Protein AF-A0A9X1PUH9-F1 (afdb_monomer_lite)

Sequence (133 aa):
MMVATMVQSADADARVQKEIGPRTEGVTYYNPTGTFEVLKVLRGAEATEALGRNAAWAVQVRRRSTGEVTVHAMTWTNSDHVIEPKPVQVRSVDEIRATLNGGPGELSDVDCDVLTNLAEVAAYGKTGAVTTR

Foldseek 3Di:
DPDPPVVVVVVVVVVLCQQCDLQDAQWWKDAPVAIKHFHHKDAAPRLCVQVVHGDGIWTWIQGPVPRDTHIGRGGDDPRMGTPDHRPDPPDDPVVVVVVVPPDPDDPPDPDPVVVVVVVVVVVPDPPDDDDDD

pLDDT: mean 74.17, std 23.66, range [32.47, 98.12]

Radius of gyration: 21.06 Å; chains: 1; bounding box: 43×50×58 Å

Structure (mmCIF, N/CA/C/O backbone):
data_AF-A0A9X1PUH9-F1
#
_entry.id   AF-A0A9X1PUH9-F1
#
loop_
_atom_site.group_PDB
_atom_site.id
_atom_site.type_symbol
_atom_site.label_atom_id
_atom_site.label_alt_id
_atom_site.label_comp_id
_atom_site.label_asym_id
_atom_site.label_entity_id
_atom_site.label_seq_id
_atom_site.pdbx_PDB_ins_code
_atom_site.Cartn_x
_atom_site.Cartn_y
_atom_site.Cartn_z
_atom_site.occupancy
_atom_site.B_iso_or_equiv
_atom_site.auth_seq_id
_atom_site.auth_comp_id
_atom_site.auth_asym_id
_atom_site.auth_atom_id
_atom_site.pdbx_PDB_model_num
ATOM 1 N N . MET A 1 1 ? 17.512 10.672 -34.672 1.00 42.59 1 MET A N 1
ATOM 2 C CA . MET A 1 1 ? 17.246 11.362 -33.391 1.00 42.59 1 MET A CA 1
ATOM 3 C C . MET A 1 1 ? 16.042 10.669 -32.735 1.00 42.59 1 MET A C 1
ATOM 5 O O . MET A 1 1 ? 14.918 11.046 -33.011 1.00 42.59 1 MET A O 1
ATOM 9 N N . MET A 1 2 ? 16.261 9.567 -32.001 1.00 48.47 2 MET A N 1
ATOM 10 C CA . MET A 1 2 ? 15.213 8.703 -31.398 1.00 48.47 2 MET A CA 1
ATOM 11 C C . MET A 1 2 ? 15.695 8.087 -30.061 1.00 48.47 2 MET A C 1
ATOM 13 O O . MET A 1 2 ? 15.488 6.911 -29.802 1.00 48.47 2 MET A O 1
ATOM 17 N N . VAL A 1 3 ? 16.419 8.848 -29.228 1.00 51.72 3 VAL A N 1
ATOM 18 C CA . VAL A 1 3 ? 17.028 8.311 -27.982 1.00 51.72 3 VAL A CA 1
ATOM 19 C C . VAL A 1 3 ? 16.476 8.981 -26.712 1.00 51.72 3 VAL A C 1
ATOM 21 O O . VAL A 1 3 ? 16.765 8.549 -25.605 1.00 51.72 3 VAL A O 1
ATOM 24 N N . ALA A 1 4 ? 15.627 10.008 -26.840 1.00 52.81 4 ALA A N 1
ATOM 25 C CA . ALA A 1 4 ? 15.140 10.773 -25.686 1.00 52.81 4 ALA A CA 1
ATOM 26 C C . ALA A 1 4 ? 13.967 10.108 -24.934 1.00 52.81 4 ALA A C 1
ATOM 28 O O . ALA A 1 4 ? 13.808 10.327 -23.738 1.00 52.81 4 ALA A O 1
ATOM 29 N N . THR A 1 5 ? 13.160 9.272 -25.595 1.00 56.06 5 THR A N 1
ATOM 30 C CA . THR A 1 5 ? 11.894 8.784 -25.015 1.00 56.06 5 THR A CA 1
ATOM 31 C C . THR A 1 5 ? 12.072 7.623 -24.029 1.00 56.06 5 THR A C 1
ATOM 33 O O . THR A 1 5 ? 11.333 7.538 -23.053 1.00 56.06 5 THR A O 1
ATOM 36 N N . MET A 1 6 ? 13.062 6.743 -24.229 1.00 52.09 6 MET A N 1
ATOM 37 C CA . MET A 1 6 ? 13.278 5.588 -23.339 1.00 52.09 6 MET A CA 1
ATOM 38 C C . MET A 1 6 ? 13.859 5.981 -21.974 1.00 52.09 6 MET A C 1
ATOM 40 O O . MET A 1 6 ? 13.468 5.412 -20.960 1.00 52.09 6 MET A O 1
ATOM 44 N N . VAL A 1 7 ? 14.745 6.981 -21.933 1.00 56.06 7 VAL A N 1
ATOM 45 C CA . VAL A 1 7 ? 15.385 7.430 -20.683 1.00 56.06 7 VAL A CA 1
ATOM 46 C C . VAL A 1 7 ? 14.368 8.105 -19.757 1.00 56.06 7 VAL A C 1
ATOM 48 O O . VAL A 1 7 ? 14.312 7.790 -18.573 1.00 56.06 7 VAL A O 1
ATOM 51 N N . GLN A 1 8 ? 13.477 8.940 -20.306 1.00 54.78 8 GLN A N 1
ATOM 52 C CA . GLN A 1 8 ? 12.446 9.622 -19.513 1.00 54.78 8 GLN A CA 1
ATOM 53 C C . GLN A 1 8 ? 11.454 8.660 -18.840 1.00 54.78 8 GLN A C 1
ATOM 55 O O . GLN A 1 8 ? 10.975 8.954 -17.746 1.00 54.78 8 GLN A O 1
ATOM 60 N N . SER A 1 9 ? 11.150 7.517 -19.465 1.00 62.50 9 SER A N 1
ATOM 61 C CA . SER A 1 9 ? 10.241 6.523 -18.878 1.00 62.50 9 SER A CA 1
ATOM 62 C C . SER A 1 9 ? 10.876 5.796 -17.690 1.00 62.50 9 SER A C 1
ATOM 64 O O . SER A 1 9 ? 10.212 5.584 -16.679 1.00 62.50 9 SER A O 1
ATOM 66 N N . ALA A 1 10 ? 12.166 5.458 -17.784 1.00 67.31 10 ALA A N 1
ATOM 67 C CA . ALA A 1 10 ? 12.881 4.762 -16.716 1.00 67.31 10 ALA A CA 1
ATOM 68 C C . ALA A 1 10 ? 13.038 5.632 -15.455 1.00 67.31 10 ALA A C 1
ATOM 70 O O . ALA A 1 10 ? 12.831 5.151 -14.341 1.00 67.31 10 ALA A O 1
ATOM 71 N N . ASP A 1 11 ? 13.334 6.925 -15.623 1.00 71.75 11 ASP A N 1
ATOM 72 C CA . ASP A 1 11 ? 13.437 7.869 -14.503 1.00 71.75 11 ASP A CA 1
ATOM 73 C C . ASP A 1 11 ? 12.086 8.092 -13.804 1.00 71.75 11 ASP A C 1
ATOM 75 O O . ASP A 1 11 ? 12.016 8.183 -12.572 1.00 71.75 11 ASP A O 1
ATOM 79 N N . ALA A 1 12 ? 10.995 8.153 -14.577 1.00 73.12 12 ALA A N 1
ATOM 80 C CA . ALA A 1 12 ? 9.645 8.268 -14.034 1.00 73.12 12 ALA A CA 1
ATOM 81 C C . ALA A 1 12 ? 9.268 7.033 -13.199 1.00 73.12 12 ALA A C 1
ATOM 83 O O . ALA A 1 12 ? 8.758 7.178 -12.086 1.00 73.12 12 ALA A O 1
ATOM 84 N N . ASP A 1 13 ? 9.586 5.832 -13.683 1.00 80.19 13 ASP A N 1
ATOM 85 C CA . ASP A 1 13 ? 9.325 4.587 -12.959 1.00 80.19 13 ASP A CA 1
ATOM 86 C C . ASP A 1 13 ? 10.171 4.463 -11.689 1.00 80.19 13 ASP A C 1
ATOM 88 O O . ASP A 1 13 ? 9.647 4.092 -10.634 1.00 80.19 13 ASP A O 1
ATOM 92 N N . ALA A 1 14 ? 11.452 4.840 -11.749 1.00 84.56 14 ALA A N 1
ATOM 93 C CA . ALA A 1 14 ? 12.333 4.860 -10.584 1.00 84.56 14 ALA A CA 1
ATOM 94 C C . ALA A 1 14 ? 11.826 5.833 -9.507 1.00 84.56 14 ALA A C 1
ATOM 96 O O . ALA A 1 14 ? 11.805 5.506 -8.315 1.00 84.56 14 ALA A O 1
ATOM 97 N N . ARG A 1 15 ? 11.353 7.017 -9.920 1.00 89.25 15 ARG A N 1
ATOM 98 C CA . ARG A 1 15 ? 10.723 7.984 -9.016 1.00 89.25 15 ARG A CA 1
ATOM 99 C C . ARG A 1 15 ? 9.463 7.407 -8.375 1.00 89.25 15 ARG A C 1
ATOM 101 O O . ARG A 1 15 ? 9.333 7.470 -7.154 1.00 89.25 15 ARG A O 1
ATOM 108 N N . VAL A 1 16 ? 8.555 6.837 -9.167 1.00 91.06 16 VAL A N 1
ATOM 109 C CA . VAL A 1 16 ? 7.316 6.243 -8.647 1.00 91.06 16 VAL A CA 1
ATOM 110 C C . VAL A 1 16 ? 7.627 5.103 -7.675 1.00 91.06 16 VAL A C 1
ATOM 112 O O . VAL A 1 16 ? 7.005 5.005 -6.619 1.00 91.06 16 VAL A O 1
ATOM 115 N N . GLN A 1 17 ? 8.629 4.275 -7.973 1.00 91.50 17 GLN A N 1
ATOM 116 C CA . GLN A 1 17 ? 9.041 3.196 -7.080 1.00 91.50 17 GLN A CA 1
ATOM 117 C C . GLN A 1 17 ? 9.561 3.725 -5.737 1.00 91.50 17 GLN A C 1
ATOM 119 O O . GLN A 1 17 ? 9.219 3.179 -4.688 1.00 91.50 17 GLN A O 1
ATOM 124 N N . LYS A 1 18 ? 10.328 4.821 -5.749 1.00 91.94 18 LYS A N 1
ATOM 125 C CA . LYS A 1 18 ? 10.780 5.499 -4.527 1.00 91.94 18 LYS A CA 1
ATOM 126 C C . LYS A 1 18 ? 9.614 6.081 -3.725 1.00 91.94 18 LYS A C 1
ATOM 128 O O . LYS A 1 18 ? 9.632 6.008 -2.501 1.00 91.94 18 LYS A O 1
ATOM 133 N N . GLU A 1 19 ? 8.607 6.637 -4.397 1.00 94.19 19 GLU A N 1
ATOM 134 C CA . GLU A 1 19 ? 7.415 7.180 -3.738 1.00 94.19 19 GLU A CA 1
ATOM 135 C C . GLU A 1 19 ? 6.549 6.079 -3.100 1.00 94.19 19 GLU A C 1
ATOM 137 O O . GLU A 1 19 ? 6.015 6.264 -2.006 1.00 94.19 19 GLU A O 1
ATOM 142 N N . ILE A 1 20 ? 6.439 4.911 -3.735 1.00 94.50 20 ILE A N 1
ATOM 143 C CA . ILE A 1 20 ? 5.717 3.755 -3.183 1.00 94.50 20 ILE A CA 1
ATOM 144 C C . ILE A 1 20 ? 6.485 3.136 -2.010 1.00 94.50 20 ILE A C 1
ATOM 146 O O . ILE A 1 20 ? 5.869 2.749 -1.013 1.00 94.50 20 ILE A O 1
ATOM 150 N N . GLY A 1 21 ? 7.813 3.086 -2.085 1.00 93.62 21 GLY A N 1
ATOM 151 C CA . GLY A 1 21 ? 8.653 2.469 -1.063 1.00 93.62 21 GLY A CA 1
ATOM 152 C C . GLY A 1 21 ? 8.492 0.939 -1.028 1.00 93.62 21 GLY A C 1
ATOM 153 O O . GLY A 1 21 ? 8.269 0.321 -2.070 1.00 93.62 21 GLY A O 1
ATOM 154 N N . PRO A 1 22 ? 8.588 0.294 0.149 1.00 93.12 22 PRO A N 1
ATOM 155 C CA . PRO A 1 22 ? 8.523 -1.162 0.296 1.00 93.12 22 PRO A CA 1
ATOM 156 C C . PRO A 1 22 ? 7.102 -1.735 0.170 1.00 93.12 22 PRO A C 1
ATOM 158 O O . PRO A 1 22 ? 6.914 -2.945 0.298 1.00 93.12 22 PRO A O 1
ATOM 161 N N . ARG A 1 23 ? 6.086 -0.891 -0.062 1.00 93.81 23 ARG A N 1
ATOM 162 C CA . ARG A 1 23 ? 4.699 -1.336 -0.230 1.00 93.81 23 ARG A CA 1
ATOM 163 C C . ARG A 1 23 ? 4.579 -2.182 -1.491 1.00 93.81 23 ARG A C 1
ATOM 165 O O . ARG A 1 23 ? 4.628 -1.684 -2.612 1.00 93.81 23 ARG A O 1
ATOM 172 N N . THR A 1 24 ? 4.387 -3.473 -1.276 1.00 92.94 24 THR A N 1
ATOM 173 C CA . THR A 1 24 ? 4.065 -4.465 -2.299 1.00 92.94 24 THR A CA 1
ATOM 174 C C . THR A 1 24 ? 2.923 -5.328 -1.784 1.00 92.94 24 THR A C 1
ATOM 176 O O . THR A 1 24 ? 2.660 -5.354 -0.583 1.00 92.94 24 THR A O 1
ATOM 179 N N . GLU A 1 25 ? 2.204 -5.995 -2.679 1.00 94.31 25 GLU A N 1
ATOM 180 C CA . GLU A 1 25 ? 1.079 -6.854 -2.302 1.00 94.31 25 GLU A CA 1
ATOM 181 C C . GLU A 1 25 ? 1.470 -7.879 -1.222 1.00 94.31 25 GLU A C 1
ATOM 183 O O . GLU A 1 25 ? 2.494 -8.561 -1.327 1.00 94.31 25 GLU A O 1
ATOM 188 N N . GLY A 1 26 ? 0.651 -7.951 -0.170 1.00 91.81 26 GLY A N 1
ATOM 189 C CA . GLY A 1 26 ? 0.850 -8.794 1.009 1.00 91.81 26 GLY A CA 1
ATOM 190 C C . GLY A 1 26 ? 1.704 -8.167 2.116 1.00 91.81 26 GLY A C 1
ATOM 191 O O . GLY A 1 26 ? 1.749 -8.711 3.216 1.00 91.81 26 GLY A O 1
ATOM 192 N N . VAL A 1 27 ? 2.366 -7.030 1.875 1.00 94.44 27 VAL A N 1
ATOM 193 C CA . VAL A 1 27 ? 3.112 -6.315 2.925 1.00 94.44 27 VAL A CA 1
ATOM 194 C C . VAL A 1 27 ? 2.145 -5.680 3.914 1.00 94.44 27 VAL A C 1
ATOM 196 O O . VAL A 1 27 ? 1.193 -5.009 3.522 1.00 94.44 27 VAL A O 1
ATOM 199 N N . THR A 1 28 ? 2.435 -5.814 5.207 1.00 95.44 28 THR A N 1
ATOM 200 C CA . THR A 1 28 ? 1.785 -5.019 6.252 1.00 95.44 28 THR A CA 1
ATOM 201 C C . THR A 1 28 ? 2.741 -3.956 6.765 1.00 95.44 28 THR A C 1
ATOM 203 O O . THR A 1 28 ? 3.871 -4.248 7.163 1.00 95.44 28 THR A O 1
ATOM 206 N N . TYR A 1 29 ? 2.271 -2.714 6.791 1.00 96.19 29 TYR A N 1
ATOM 207 C CA . TYR A 1 29 ? 3.013 -1.578 7.313 1.00 96.19 29 TYR A CA 1
ATOM 208 C C . TYR A 1 29 ? 2.196 -0.812 8.352 1.00 96.19 29 TYR A C 1
ATOM 210 O O . TYR A 1 29 ? 0.973 -0.933 8.451 1.00 96.19 29 TYR A O 1
ATOM 218 N N . TYR A 1 30 ? 2.898 -0.018 9.141 1.00 96.56 30 TYR A N 1
ATOM 219 C CA . TYR A 1 30 ? 2.340 0.920 10.094 1.00 96.56 30 TYR A CA 1
ATOM 220 C C . TYR A 1 30 ? 2.821 2.323 9.790 1.00 96.56 30 TYR A C 1
ATOM 222 O O . TYR A 1 30 ? 3.951 2.522 9.348 1.00 96.56 30 TYR A O 1
ATOM 230 N N . ASN A 1 31 ? 1.958 3.282 10.084 1.00 94.56 31 ASN A N 1
ATOM 231 C CA . ASN A 1 31 ? 2.303 4.685 10.201 1.00 94.56 31 ASN A CA 1
ATOM 232 C C . ASN A 1 31 ? 1.431 5.332 11.296 1.00 94.56 31 ASN A C 1
ATOM 234 O O . ASN A 1 31 ? 0.553 4.661 11.849 1.00 94.56 31 ASN A O 1
ATOM 238 N N . PRO A 1 32 ? 1.599 6.630 11.612 1.00 95.62 32 PRO A N 1
ATOM 239 C CA . PRO A 1 32 ? 0.828 7.290 12.671 1.00 95.62 32 PRO A CA 1
ATOM 240 C C . PRO A 1 32 ? -0.701 7.238 12.506 1.00 95.62 32 PRO A C 1
ATOM 242 O O . PRO A 1 32 ? -1.427 7.480 13.466 1.00 95.62 32 PRO A O 1
ATOM 245 N N . THR A 1 33 ? -1.211 6.927 11.309 1.00 93.38 33 THR A N 1
ATOM 246 C CA . THR A 1 33 ? -2.653 6.795 11.046 1.00 93.38 33 THR A CA 1
ATOM 247 C C . THR A 1 33 ? -3.184 5.374 11.276 1.00 93.38 33 THR A C 1
ATOM 249 O O . THR A 1 33 ? -4.400 5.179 11.340 1.00 93.38 33 THR A O 1
ATOM 252 N N . GLY A 1 34 ? -2.311 4.373 11.429 1.00 94.94 34 GLY A N 1
ATOM 253 C CA . GLY A 1 34 ? -2.682 3.003 11.781 1.00 94.94 34 GLY A CA 1
ATOM 254 C C . GLY A 1 34 ? -1.841 1.924 11.096 1.00 94.94 34 GLY A C 1
ATOM 255 O O . GLY A 1 34 ? -0.772 2.183 10.548 1.00 94.94 34 GLY A O 1
ATOM 256 N N . THR A 1 35 ? -2.355 0.693 11.136 1.00 97.00 35 THR A N 1
ATOM 257 C CA . THR A 1 35 ? -1.742 -0.491 10.517 1.00 97.00 35 THR A CA 1
ATOM 258 C C . THR A 1 35 ? -2.550 -0.944 9.311 1.00 97.00 35 THR A C 1
ATOM 260 O O . THR A 1 35 ? -3.771 -1.126 9.397 1.00 97.00 35 THR A O 1
ATOM 263 N N . PHE A 1 36 ? -1.853 -1.171 8.204 1.00 97.50 36 PHE A N 1
ATOM 264 C CA . PHE A 1 36 ? -2.442 -1.410 6.899 1.00 97.50 36 PHE A CA 1
ATOM 265 C C . PHE A 1 36 ? -1.758 -2.582 6.205 1.00 97.50 36 PHE A C 1
ATOM 267 O O . PHE A 1 36 ? -0.534 -2.679 6.177 1.00 97.50 36 PHE A O 1
ATOM 274 N N . GLU A 1 37 ? -2.564 -3.452 5.618 1.00 96.94 37 GLU A N 1
ATOM 275 C CA . GLU A 1 37 ? -2.127 -4.505 4.709 1.00 96.94 37 GLU A CA 1
ATOM 276 C C . GLU A 1 37 ? -2.301 -4.021 3.271 1.00 96.94 37 GLU A C 1
ATOM 278 O O . GLU A 1 37 ? -3.373 -3.541 2.900 1.00 96.94 37 GLU A O 1
ATOM 283 N N . VAL A 1 38 ? -1.257 -4.140 2.460 1.00 96.69 38 VAL A N 1
ATOM 284 C CA . VAL A 1 38 ? -1.291 -3.795 1.041 1.00 96.69 38 VAL A CA 1
ATOM 285 C C . VAL A 1 38 ? -1.962 -4.923 0.272 1.00 96.69 38 VAL A C 1
ATOM 287 O O . VAL A 1 38 ? -1.428 -6.025 0.177 1.00 96.69 38 VAL A O 1
ATOM 290 N N . LEU A 1 39 ? -3.115 -4.622 -0.319 1.00 96.69 39 LEU A N 1
ATOM 291 C CA . LEU A 1 39 ? -3.851 -5.561 -1.161 1.00 96.69 39 LEU A CA 1
ATOM 292 C C . LEU A 1 39 ? -3.379 -5.499 -2.610 1.00 96.69 39 LEU A C 1
ATOM 294 O O . LEU A 1 39 ? -3.281 -6.523 -3.269 1.00 96.69 39 LEU A O 1
ATOM 298 N N . LYS A 1 40 ? -3.113 -4.292 -3.121 1.00 96.88 40 LYS A N 1
ATOM 299 C CA . LYS A 1 40 ? -2.694 -4.100 -4.510 1.00 96.88 40 LYS A CA 1
ATOM 300 C C . LYS A 1 40 ? -1.965 -2.775 -4.689 1.00 96.88 40 LYS A C 1
ATOM 302 O O . LYS A 1 40 ? -2.301 -1.780 -4.044 1.00 96.88 40 LYS A O 1
ATOM 307 N N . VAL A 1 41 ? -0.994 -2.750 -5.598 1.00 96.19 41 VAL A N 1
ATOM 308 C CA . VAL A 1 41 ? -0.372 -1.517 -6.095 1.00 96.19 41 VAL A CA 1
ATOM 309 C C . VAL A 1 41 ? -0.921 -1.246 -7.492 1.00 96.19 41 VAL A C 1
ATOM 311 O O . VAL A 1 41 ? -0.735 -2.056 -8.394 1.00 96.19 41 VAL A O 1
ATOM 314 N N . LEU A 1 42 ? -1.601 -0.116 -7.655 1.00 95.94 42 LEU A N 1
ATOM 315 C CA . LEU A 1 42 ? -2.215 0.331 -8.906 1.00 95.94 42 LEU A CA 1
ATOM 316 C C . LEU A 1 42 ? -1.255 1.278 -9.634 1.00 95.94 42 LEU A C 1
ATOM 318 O O . LEU A 1 42 ? -0.544 2.058 -8.990 1.00 95.94 42 LEU A O 1
ATOM 322 N N . ARG A 1 43 ? -1.248 1.250 -10.970 1.00 94.75 43 ARG A N 1
ATOM 323 C CA . ARG A 1 43 ? -0.397 2.112 -11.813 1.00 94.75 43 ARG A CA 1
ATOM 324 C C . ARG A 1 43 ? -1.191 2.710 -12.977 1.00 94.75 43 ARG A C 1
ATOM 326 O O . ARG A 1 43 ? -2.141 2.105 -13.466 1.00 94.75 43 ARG A O 1
ATOM 333 N N . GLY A 1 44 ? -0.783 3.893 -13.434 1.00 92.62 44 GLY A N 1
ATOM 334 C CA . GLY A 1 44 ? -1.329 4.545 -14.627 1.00 92.62 44 GLY A CA 1
ATOM 335 C C . GLY A 1 44 ? -2.847 4.755 -14.575 1.00 92.62 44 GLY A C 1
ATOM 336 O O . GLY A 1 44 ? -3.372 5.319 -13.615 1.00 92.62 44 GLY A O 1
ATOM 337 N N . ALA A 1 45 ? -3.548 4.299 -15.617 1.00 94.62 45 ALA A N 1
ATOM 338 C CA . ALA A 1 45 ? -4.997 4.464 -15.744 1.00 94.62 45 ALA A CA 1
ATOM 339 C C . ALA A 1 45 ? -5.766 3.867 -14.555 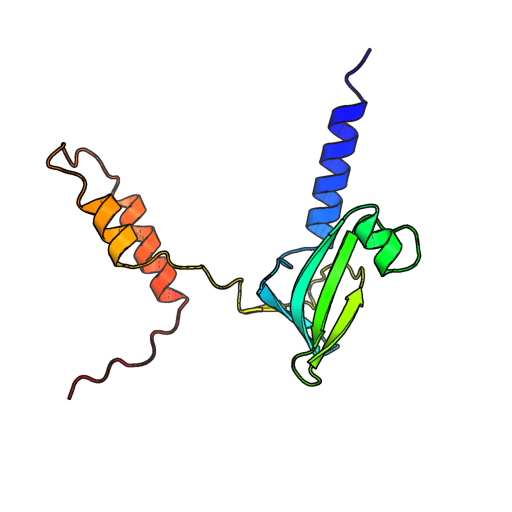1.00 94.62 45 ALA A C 1
ATOM 341 O O . ALA A 1 45 ? -6.650 4.527 -14.021 1.00 94.62 45 ALA A O 1
ATOM 342 N N . GLU A 1 46 ? -5.361 2.693 -14.060 1.00 95.88 46 GLU A N 1
ATOM 343 C CA . GLU A 1 46 ? -6.015 2.036 -12.920 1.00 95.88 46 GLU A CA 1
ATOM 344 C C . GLU A 1 46 ? -5.949 2.896 -11.647 1.00 95.88 46 GLU A C 1
ATOM 346 O O . GLU A 1 46 ? -6.924 3.016 -10.907 1.00 95.88 46 GLU A O 1
ATOM 351 N N . ALA A 1 47 ? -4.811 3.552 -11.406 1.00 95.31 47 ALA A N 1
ATOM 352 C CA . ALA A 1 47 ? -4.664 4.470 -10.279 1.00 95.31 47 ALA A CA 1
ATOM 353 C C . ALA A 1 47 ? -5.513 5.739 -10.456 1.00 95.31 47 ALA A C 1
ATOM 355 O O . ALA A 1 47 ? -6.085 6.244 -9.488 1.00 95.31 47 ALA A O 1
ATOM 356 N N . THR A 1 48 ? -5.597 6.245 -11.688 1.00 96.00 48 THR A N 1
ATOM 357 C CA . THR A 1 48 ? -6.397 7.428 -12.026 1.00 96.00 48 THR A CA 1
ATOM 358 C C . THR A 1 48 ? -7.892 7.167 -11.848 1.00 96.00 48 THR A C 1
ATOM 360 O O . THR A 1 48 ? -8.590 7.985 -11.249 1.00 96.00 48 THR A O 1
ATOM 363 N N . GLU A 1 49 ? -8.373 6.013 -12.309 1.00 96.88 49 GLU A N 1
ATOM 364 C CA . GLU A 1 49 ? -9.758 5.567 -12.144 1.00 96.88 49 GLU A CA 1
ATOM 365 C C . GLU A 1 49 ? -10.102 5.366 -10.667 1.00 96.88 49 GLU A C 1
ATOM 367 O O . GLU A 1 49 ? -11.098 5.909 -10.190 1.00 96.88 49 GLU A O 1
ATOM 372 N N . ALA A 1 50 ? -9.245 4.667 -9.915 1.00 95.69 50 ALA A N 1
ATOM 373 C CA . ALA A 1 50 ? -9.493 4.376 -8.505 1.00 95.69 50 ALA A CA 1
ATOM 374 C C . ALA A 1 50 ? -9.531 5.632 -7.616 1.00 95.69 50 ALA A C 1
ATOM 376 O O . ALA A 1 50 ? -10.239 5.652 -6.610 1.00 95.69 50 ALA A O 1
ATOM 377 N N . LEU A 1 51 ? -8.774 6.679 -7.963 1.00 95.81 51 LEU A N 1
ATOM 378 C CA . LEU A 1 51 ? -8.722 7.932 -7.202 1.00 95.81 51 LEU A CA 1
ATOM 379 C C . LEU A 1 51 ? -9.636 9.037 -7.755 1.00 95.81 51 LEU A C 1
ATOM 381 O O . LEU A 1 51 ? -9.770 10.076 -7.107 1.00 95.81 51 LEU A O 1
ATOM 385 N N . GLY A 1 52 ? -10.216 8.866 -8.947 1.00 96.31 52 GLY A N 1
ATOM 386 C CA . GLY A 1 52 ? -11.021 9.893 -9.621 1.00 96.31 52 GLY A CA 1
ATOM 387 C C . GLY A 1 52 ? -10.237 11.151 -10.025 1.00 96.31 52 GLY A C 1
ATOM 388 O O . GLY A 1 52 ? -10.827 12.208 -10.246 1.00 96.31 52 GLY A O 1
ATOM 389 N N . ARG A 1 53 ? -8.903 11.072 -10.091 1.00 95.50 53 ARG A N 1
ATOM 390 C CA . ARG A 1 53 ? -8.004 12.174 -10.472 1.00 95.50 53 ARG A CA 1
ATOM 391 C C . ARG A 1 53 ? -6.740 11.624 -11.115 1.00 95.50 53 ARG A C 1
ATOM 393 O O . ARG A 1 53 ? -6.341 10.510 -10.799 1.00 95.50 53 ARG A O 1
ATOM 400 N N . ASN A 1 54 ? -6.076 12.424 -11.950 1.00 95.50 54 ASN A N 1
ATOM 401 C CA . ASN A 1 54 ? -4.824 12.018 -12.591 1.00 95.50 54 ASN A CA 1
ATOM 402 C C . ASN A 1 54 ? -3.777 11.596 -11.542 1.00 95.50 54 ASN A C 1
ATOM 404 O O . ASN A 1 54 ? -3.363 12.408 -10.708 1.00 95.50 54 ASN A O 1
ATOM 408 N N . ALA A 1 55 ? -3.373 10.328 -11.585 1.00 94.62 55 ALA A N 1
ATOM 409 C CA . ALA A 1 55 ? -2.420 9.727 -10.666 1.00 94.62 55 ALA A CA 1
ATOM 410 C C . ALA A 1 55 ? -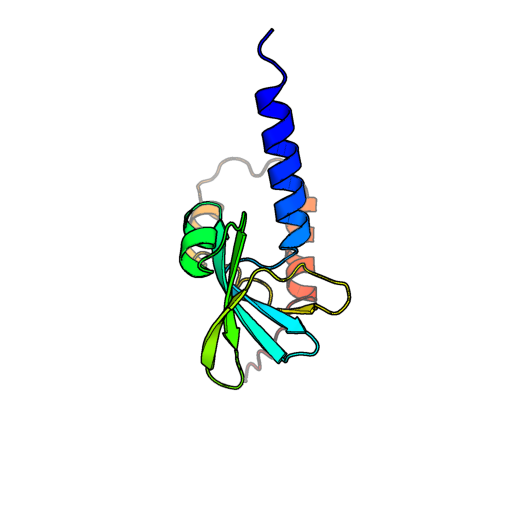1.585 8.663 -11.387 1.00 94.62 55 ALA A C 1
ATOM 412 O O . ALA A 1 55 ? -2.118 7.792 -12.069 1.00 94.62 55 ALA A O 1
ATOM 413 N N . ALA A 1 56 ? -0.263 8.708 -11.200 1.00 94.50 56 ALA A N 1
ATOM 414 C CA . ALA A 1 56 ? 0.648 7.713 -11.771 1.00 94.50 56 ALA A CA 1
ATOM 415 C C . ALA A 1 56 ? 0.598 6.368 -11.025 1.00 94.50 56 ALA A C 1
ATOM 417 O O . ALA A 1 56 ? 0.920 5.324 -11.595 1.00 94.50 56 ALA A O 1
ATOM 418 N N . TRP A 1 57 ? 0.210 6.389 -9.749 1.00 96.62 57 TRP A N 1
ATOM 419 C CA . TRP A 1 57 ? 0.150 5.216 -8.888 1.00 96.62 57 TRP A CA 1
ATOM 420 C C . TRP A 1 57 ? -0.827 5.416 -7.729 1.00 96.62 57 TRP A C 1
ATOM 422 O O . TRP A 1 57 ? -1.160 6.544 -7.363 1.00 96.62 57 TRP A O 1
ATOM 432 N N . ALA A 1 58 ? -1.262 4.305 -7.144 1.00 97.31 58 ALA A N 1
ATOM 433 C CA . ALA A 1 58 ? -1.996 4.275 -5.887 1.00 97.31 58 ALA A CA 1
ATOM 434 C C . ALA A 1 58 ? -1.765 2.932 -5.182 1.00 97.31 58 ALA A C 1
ATOM 436 O O . ALA A 1 58 ? -1.341 1.957 -5.801 1.00 97.31 58 ALA A O 1
ATOM 437 N N . VAL A 1 59 ? -2.043 2.869 -3.885 1.00 97.56 59 VAL A N 1
ATOM 438 C CA . VAL A 1 59 ? -2.001 1.629 -3.109 1.00 97.56 59 VAL A CA 1
ATOM 439 C C . VAL A 1 59 ? -3.378 1.393 -2.515 1.00 97.56 59 VAL A C 1
ATOM 441 O O . VAL A 1 59 ? -3.921 2.249 -1.816 1.00 97.56 59 VAL A O 1
ATOM 444 N N . GLN A 1 60 ? -3.936 0.225 -2.811 1.00 98.12 60 GLN A N 1
ATOM 445 C CA . GLN A 1 60 ? -5.133 -0.277 -2.164 1.00 98.12 60 GLN A CA 1
ATOM 446 C C . GLN A 1 60 ? -4.718 -1.022 -0.900 1.00 98.12 60 GLN A C 1
ATOM 448 O O . GLN A 1 60 ? -3.914 -1.957 -0.952 1.00 98.12 60 GLN A O 1
ATOM 453 N N . VAL A 1 61 ? -5.275 -0.612 0.232 1.00 97.62 61 VAL A N 1
ATOM 454 C CA . VAL A 1 61 ? -4.948 -1.172 1.538 1.00 97.62 61 VAL A CA 1
ATOM 455 C C . VAL A 1 61 ? -6.189 -1.599 2.297 1.00 97.62 61 VAL A C 1
ATOM 457 O O . VAL A 1 61 ? -7.265 -1.037 2.109 1.00 97.62 61 VAL A O 1
ATOM 460 N N . ARG A 1 62 ? -6.007 -2.549 3.211 1.00 98.12 62 ARG A N 1
ATOM 461 C CA . ARG A 1 62 ? -6.974 -2.911 4.244 1.00 98.12 62 ARG A CA 1
ATOM 462 C C . ARG A 1 62 ? -6.454 -2.474 5.606 1.00 98.12 62 ARG A C 1
ATOM 464 O O . ARG A 1 62 ? -5.366 -2.877 6.017 1.00 98.12 62 ARG A O 1
ATOM 471 N N . ARG A 1 63 ? -7.229 -1.673 6.332 1.00 97.38 63 ARG A N 1
ATOM 472 C CA . ARG A 1 63 ? -6.908 -1.288 7.710 1.00 97.38 63 ARG A CA 1
ATOM 473 C C . ARG A 1 63 ? -7.142 -2.477 8.634 1.00 97.38 63 ARG A C 1
ATOM 475 O O . ARG A 1 63 ? -8.247 -3.008 8.677 1.00 97.38 63 ARG A O 1
ATOM 482 N N . ARG A 1 64 ? -6.140 -2.887 9.413 1.00 94.06 64 ARG A N 1
ATOM 483 C CA . ARG A 1 64 ? -6.266 -4.094 10.253 1.00 94.06 64 ARG A CA 1
ATOM 484 C C . ARG A 1 64 ? -7.268 -3.966 11.394 1.00 94.06 64 ARG A C 1
ATOM 486 O O . ARG A 1 64 ? -7.903 -4.949 11.745 1.00 94.06 64 ARG A O 1
ATOM 493 N N . SER A 1 65 ? -7.411 -2.776 11.971 1.00 94.88 65 SER A N 1
ATOM 494 C CA . SER A 1 65 ? -8.312 -2.563 13.108 1.00 94.88 65 SER A CA 1
ATOM 495 C C . SER A 1 65 ? -9.793 -2.576 12.728 1.00 94.88 65 SER A C 1
ATOM 497 O O . SER A 1 65 ? -10.616 -2.982 13.540 1.00 94.88 65 SER A O 1
ATOM 499 N N . THR A 1 66 ? -10.137 -2.123 11.520 1.00 96.56 66 THR A N 1
ATOM 500 C CA . THR A 1 66 ? -11.533 -1.972 11.074 1.00 96.56 66 THR A CA 1
ATOM 501 C C . THR A 1 66 ? -11.909 -2.898 9.920 1.00 96.56 66 THR A C 1
ATOM 503 O O . THR A 1 66 ? -13.090 -3.069 9.643 1.00 96.56 66 THR A O 1
ATOM 506 N N . GLY A 1 67 ? -10.931 -3.472 9.216 1.00 96.12 67 GLY A N 1
ATOM 507 C CA . GLY A 1 67 ? -11.144 -4.198 7.961 1.00 96.12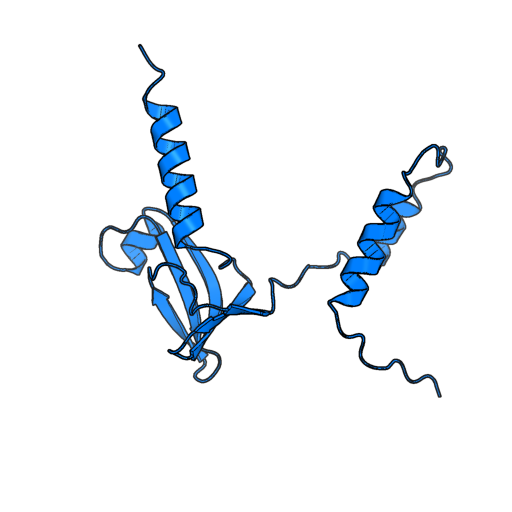 67 GLY A CA 1
ATOM 508 C C . GLY A 1 67 ? -11.454 -3.297 6.759 1.00 96.12 67 GLY A C 1
ATOM 509 O O . GLY A 1 67 ? -11.656 -3.806 5.660 1.00 96.12 67 GLY A O 1
ATOM 510 N N . GLU A 1 68 ? -11.480 -1.976 6.944 1.00 97.62 68 GLU A N 1
ATOM 511 C CA . GLU A 1 68 ? -11.836 -1.005 5.909 1.00 97.62 68 GLU A CA 1
ATOM 512 C C . GLU A 1 68 ? -10.831 -1.016 4.755 1.00 97.62 68 GLU A C 1
ATOM 514 O O . GLU A 1 68 ? -9.617 -0.987 4.978 1.00 97.62 68 GLU A O 1
ATOM 519 N N . VAL A 1 69 ? -11.344 -1.027 3.523 1.00 97.88 69 VAL A N 1
ATOM 520 C CA . VAL A 1 69 ? -10.533 -0.997 2.305 1.00 97.88 69 VAL A CA 1
ATOM 521 C C . VAL A 1 69 ? -10.540 0.407 1.721 1.00 97.88 69 VAL A C 1
ATOM 523 O O . VAL A 1 69 ? -11.597 0.951 1.415 1.00 97.88 69 VAL A O 1
ATOM 526 N N . THR A 1 70 ? -9.354 0.982 1.541 1.00 97.12 70 THR A N 1
ATOM 527 C CA . THR A 1 70 ? -9.177 2.326 0.978 1.00 97.12 70 THR A CA 1
ATOM 528 C C . THR A 1 70 ? -8.063 2.343 -0.061 1.00 97.12 70 THR A C 1
ATOM 530 O O . THR A 1 70 ? -7.194 1.470 -0.079 1.00 97.12 70 THR A O 1
ATOM 533 N N . VAL A 1 71 ? -8.086 3.346 -0.940 1.00 97.56 71 VAL A N 1
ATOM 534 C CA . VAL A 1 71 ? -7.059 3.574 -1.963 1.00 97.56 71 VAL A CA 1
ATOM 535 C C . VAL A 1 71 ? -6.422 4.936 -1.717 1.00 97.56 71 VAL A C 1
ATOM 537 O O . VAL A 1 71 ? -7.127 5.932 -1.571 1.00 97.56 71 VAL A O 1
ATOM 540 N N . HIS A 1 72 ? -5.091 5.001 -1.670 1.00 94.62 72 HIS A N 1
ATOM 541 C CA . HIS A 1 72 ? -4.379 6.263 -1.468 1.00 94.62 72 HIS A CA 1
ATOM 542 C C . HIS A 1 72 ? -3.063 6.333 -2.252 1.00 94.62 72 HIS A C 1
ATOM 544 O O . HIS A 1 72 ? -2.429 5.322 -2.541 1.00 94.62 72 HIS A O 1
ATOM 550 N N . ALA A 1 73 ? -2.624 7.554 -2.554 1.00 95.12 73 ALA A N 1
ATOM 551 C CA . ALA A 1 73 ? -1.344 7.856 -3.202 1.00 95.12 73 ALA A CA 1
ATOM 552 C C . ALA A 1 73 ? -0.461 8.701 -2.267 1.00 95.12 73 ALA A C 1
ATOM 554 O O . ALA A 1 73 ? -0.141 9.852 -2.558 1.00 95.12 73 ALA A O 1
ATOM 555 N N . MET A 1 74 ? -0.159 8.164 -1.080 1.00 94.00 74 MET A N 1
ATOM 556 C CA . MET A 1 74 ? 0.667 8.839 -0.066 1.00 94.00 74 MET A CA 1
ATOM 557 C C . MET A 1 74 ? 2.101 8.343 -0.138 1.00 94.00 74 MET A C 1
ATOM 559 O O . MET A 1 74 ? 2.330 7.152 0.063 1.00 94.00 74 MET A O 1
ATOM 563 N N . THR A 1 75 ? 3.051 9.229 -0.414 1.00 96.31 75 THR A N 1
ATOM 564 C CA . THR A 1 75 ? 4.482 8.908 -0.492 1.00 96.31 75 THR A CA 1
ATOM 565 C C . THR A 1 75 ? 4.974 8.217 0.777 1.00 96.31 75 THR A C 1
ATOM 567 O O . THR A 1 75 ? 4.597 8.615 1.874 1.00 96.31 75 THR A O 1
ATOM 570 N N . TRP A 1 76 ? 5.816 7.197 0.623 1.00 95.44 76 TRP A N 1
ATOM 571 C CA . TRP A 1 76 ? 6.499 6.549 1.736 1.00 95.44 76 TRP A CA 1
ATOM 572 C C . TRP A 1 76 ? 7.466 7.529 2.407 1.00 95.44 76 TRP A C 1
ATOM 574 O O . TRP A 1 76 ? 8.239 8.221 1.741 1.00 95.44 76 TRP A O 1
ATOM 584 N N . THR A 1 77 ? 7.437 7.578 3.730 1.00 94.56 77 THR A N 1
ATOM 585 C CA . THR A 1 77 ? 8.210 8.496 4.565 1.00 94.56 77 THR A CA 1
ATOM 586 C C . THR A 1 77 ? 8.956 7.742 5.661 1.00 94.56 77 THR A C 1
ATOM 588 O O . THR A 1 77 ? 8.770 6.547 5.873 1.00 94.56 77 THR A O 1
ATOM 591 N N . ASN A 1 78 ? 9.780 8.466 6.417 1.00 93.69 78 ASN A N 1
ATOM 592 C CA . ASN A 1 78 ? 10.489 7.912 7.573 1.00 93.69 78 ASN A CA 1
ATOM 593 C C . ASN A 1 78 ? 9.560 7.545 8.744 1.00 93.69 78 ASN A C 1
ATOM 595 O O . ASN A 1 78 ? 10.017 6.930 9.703 1.00 93.69 78 ASN A O 1
ATOM 599 N N . SER A 1 79 ? 8.286 7.945 8.695 1.00 92.50 79 SER A N 1
ATOM 600 C CA . SER A 1 79 ? 7.273 7.576 9.688 1.00 92.50 79 SER A CA 1
ATOM 601 C C . SER A 1 79 ? 6.538 6.280 9.341 1.00 92.50 79 SER A C 1
ATOM 603 O O . SER A 1 79 ? 5.726 5.814 10.139 1.00 92.50 79 SER A O 1
ATOM 605 N N . ASP A 1 80 ? 6.788 5.721 8.156 1.00 94.38 80 ASP A N 1
ATOM 606 C CA . ASP A 1 80 ? 6.214 4.458 7.721 1.00 94.38 80 ASP A CA 1
ATOM 607 C C . ASP A 1 80 ? 7.196 3.312 8.016 1.00 94.38 80 ASP A C 1
ATOM 609 O O . ASP A 1 80 ? 8.400 3.397 7.756 1.00 94.38 80 ASP A O 1
ATOM 613 N N . HIS A 1 81 ? 6.677 2.212 8.557 1.00 93.75 81 HIS A N 1
ATOM 614 C CA . HIS A 1 81 ? 7.473 1.057 8.963 1.00 93.75 81 HIS A CA 1
ATOM 615 C C . HIS A 1 81 ? 6.811 -0.239 8.506 1.00 93.75 81 HIS A C 1
ATOM 617 O O . HIS A 1 81 ? 5.629 -0.463 8.761 1.00 93.75 81 HIS A O 1
ATOM 623 N N . VAL A 1 82 ? 7.567 -1.117 7.846 1.00 94.62 82 VAL A N 1
ATOM 624 C CA . VAL A 1 82 ? 7.104 -2.478 7.544 1.00 94.62 82 VAL A CA 1
ATOM 625 C C . VAL A 1 82 ? 7.087 -3.279 8.843 1.00 94.62 82 VAL A C 1
ATOM 627 O O . VAL A 1 82 ? 8.084 -3.300 9.560 1.00 94.62 82 VAL A O 1
ATOM 630 N N . ILE A 1 83 ? 5.961 -3.929 9.141 1.00 93.56 83 ILE A N 1
ATOM 631 C CA . ILE A 1 83 ? 5.818 -4.803 10.316 1.00 93.56 83 ILE A CA 1
ATOM 632 C C . ILE A 1 83 ? 5.858 -6.267 9.891 1.00 93.56 83 ILE A C 1
ATOM 634 O O . ILE A 1 83 ? 6.505 -7.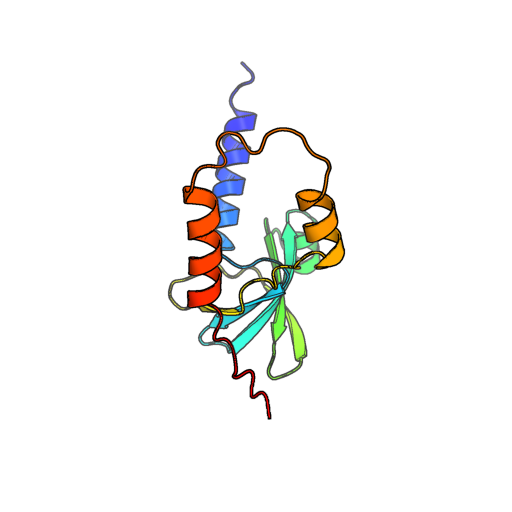075 10.550 1.00 93.56 83 ILE A O 1
ATOM 638 N N . GLU A 1 84 ? 5.202 -6.606 8.780 1.00 88.19 84 GLU A N 1
ATOM 639 C CA . GLU A 1 84 ? 5.265 -7.948 8.204 1.00 88.19 84 GLU A CA 1
ATOM 640 C C . GLU A 1 84 ? 5.617 -7.825 6.720 1.00 88.19 84 GLU A C 1
ATOM 642 O O . GLU A 1 84 ? 4.870 -7.190 5.961 1.00 88.19 84 GLU A O 1
ATOM 647 N N . PRO A 1 85 ? 6.764 -8.382 6.294 1.00 82.06 85 PRO A N 1
ATOM 648 C CA . PRO A 1 85 ? 7.111 -8.419 4.885 1.00 82.06 85 PRO A CA 1
ATOM 649 C C . PRO A 1 85 ? 6.139 -9.337 4.142 1.00 82.06 85 PRO A C 1
ATOM 651 O O . PRO A 1 85 ? 5.427 -10.142 4.748 1.00 82.06 85 PRO A O 1
ATOM 654 N N . LYS A 1 86 ? 6.130 -9.236 2.810 1.00 79.31 86 LYS A N 1
ATOM 655 C CA . LYS A 1 86 ? 5.349 -10.137 1.965 1.00 79.31 86 LYS A CA 1
ATOM 656 C C . LYS A 1 86 ? 5.636 -11.588 2.381 1.00 79.31 86 LYS A C 1
ATOM 658 O O . LYS A 1 86 ? 6.814 -11.953 2.440 1.00 79.31 86 LYS A O 1
ATOM 663 N N . PRO A 1 87 ? 4.610 -12.418 2.639 1.00 64.81 87 PRO A N 1
ATOM 664 C CA . PRO A 1 87 ? 4.837 -13.821 2.931 1.00 64.81 87 PRO A CA 1
ATOM 665 C C . PRO A 1 87 ? 5.576 -14.448 1.747 1.00 64.81 87 PRO A C 1
ATOM 667 O O . PRO A 1 87 ? 5.073 -14.482 0.620 1.00 64.81 87 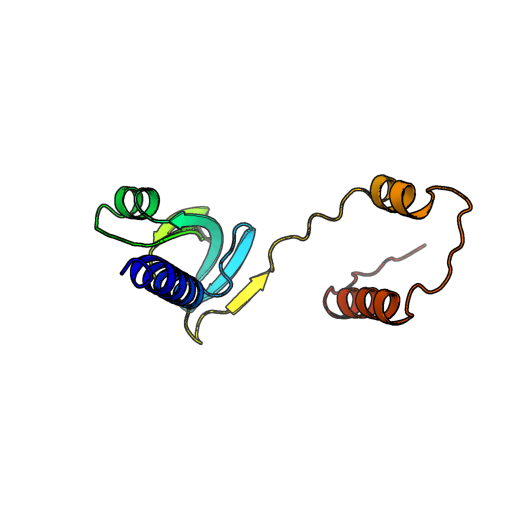PRO A O 1
ATOM 670 N N . VAL A 1 88 ? 6.805 -14.902 1.999 1.00 65.44 88 VAL A N 1
ATOM 671 C CA . VAL A 1 88 ? 7.555 -15.717 1.049 1.00 65.44 88 VAL A CA 1
ATOM 672 C C . VAL A 1 88 ? 6.765 -17.007 0.911 1.00 65.44 88 VAL A C 1
ATOM 674 O O . VAL A 1 88 ? 6.656 -17.778 1.864 1.00 65.44 88 VAL A O 1
ATOM 677 N N . GLN A 1 89 ? 6.164 -17.228 -0.256 1.00 57.56 89 GLN A N 1
ATOM 678 C CA . GLN A 1 89 ? 5.581 -18.527 -0.556 1.00 57.56 89 GLN A CA 1
ATOM 679 C C . GLN A 1 89 ? 6.737 -19.514 -0.684 1.00 57.56 89 GLN A C 1
ATOM 681 O O . GLN A 1 89 ? 7.398 -19.586 -1.719 1.00 57.56 89 GLN A O 1
ATOM 686 N N . VAL A 1 90 ? 7.018 -20.240 0.394 1.00 54.38 90 VAL A N 1
ATOM 687 C CA . VAL A 1 90 ? 7.906 -21.394 0.339 1.00 54.38 90 VAL A CA 1
ATOM 688 C C . VAL A 1 90 ? 7.184 -22.417 -0.530 1.00 54.38 90 VAL A C 1
ATOM 690 O O . VAL A 1 90 ? 6.121 -22.915 -0.155 1.00 54.38 90 VAL A O 1
ATOM 693 N N . ARG A 1 91 ? 7.714 -22.671 -1.732 1.00 55.31 91 ARG A N 1
ATOM 694 C CA . ARG A 1 91 ? 7.233 -23.778 -2.564 1.00 55.31 91 ARG A CA 1
ATOM 695 C C . ARG A 1 91 ? 7.334 -25.064 -1.749 1.00 55.31 91 ARG A C 1
ATOM 697 O O . ARG A 1 91 ? 8.230 -25.173 -0.914 1.00 55.31 91 ARG A O 1
ATOM 704 N N . SER A 1 92 ? 6.390 -25.985 -1.942 1.00 57.97 92 SER A N 1
ATOM 705 C CA . SER A 1 92 ? 6.281 -27.204 -1.130 1.00 57.97 92 SER A CA 1
ATOM 706 C C . SER A 1 92 ? 7.653 -27.842 -0.881 1.00 57.97 92 SER A C 1
ATOM 708 O O . SER A 1 92 ? 8.483 -27.898 -1.791 1.00 57.97 92 SER A O 1
ATOM 710 N N . VAL A 1 93 ? 7.888 -28.354 0.333 1.00 59.16 93 VAL A N 1
ATOM 711 C CA . VAL A 1 93 ? 9.132 -29.067 0.680 1.00 59.16 93 VAL A CA 1
ATOM 712 C C . VAL A 1 93 ? 9.409 -30.196 -0.320 1.00 59.16 93 VAL A C 1
ATOM 714 O O . VAL A 1 93 ? 10.566 -30.444 -0.649 1.00 59.16 93 VAL A O 1
ATOM 717 N N . ASP A 1 94 ? 8.363 -30.827 -0.861 1.00 53.34 94 ASP A N 1
ATOM 718 C CA . ASP A 1 94 ? 8.478 -31.859 -1.896 1.00 53.34 94 ASP A CA 1
ATOM 719 C C . ASP A 1 94 ? 8.972 -31.318 -3.245 1.00 53.34 94 ASP A C 1
ATOM 721 O O . ASP A 1 94 ? 9.716 -32.006 -3.937 1.00 53.34 94 ASP A O 1
ATOM 725 N N . GLU A 1 95 ? 8.638 -30.073 -3.597 1.00 55.28 95 GLU A N 1
ATOM 726 C CA . GLU A 1 95 ? 9.144 -29.421 -4.810 1.00 55.28 95 GLU A CA 1
ATOM 727 C C . GLU A 1 95 ? 10.619 -29.039 -4.641 1.00 55.28 95 GLU A C 1
ATOM 729 O O . GLU A 1 95 ? 11.427 -29.346 -5.509 1.00 55.28 95 GLU A O 1
ATOM 734 N N . ILE A 1 96 ? 11.004 -28.480 -3.486 1.00 58.41 96 ILE A N 1
ATOM 735 C CA . ILE A 1 96 ? 12.414 -28.179 -3.168 1.00 58.41 96 ILE A CA 1
ATOM 736 C C . ILE A 1 96 ? 13.252 -29.469 -3.166 1.00 58.41 96 ILE A C 1
ATOM 738 O O . ILE A 1 96 ? 14.359 -29.499 -3.705 1.00 58.41 96 ILE A O 1
ATOM 742 N N . ARG A 1 97 ? 12.713 -30.561 -2.604 1.00 56.75 97 ARG A N 1
ATOM 743 C CA . ARG A 1 97 ? 13.349 -31.886 -2.628 1.00 56.75 97 ARG A CA 1
ATOM 744 C C . ARG A 1 97 ? 13.451 -32.455 -4.038 1.00 56.75 97 ARG A C 1
ATOM 746 O O . ARG A 1 97 ? 14.463 -33.077 -4.335 1.00 56.75 97 ARG A O 1
ATOM 753 N N . ALA A 1 98 ? 12.451 -32.266 -4.894 1.00 55.50 98 ALA A N 1
ATOM 754 C CA . ALA A 1 98 ? 12.512 -32.723 -6.280 1.00 55.50 98 ALA A CA 1
ATOM 755 C C . ALA A 1 98 ? 13.616 -31.999 -7.072 1.00 55.50 98 ALA A C 1
ATOM 757 O O . ALA A 1 98 ? 14.307 -32.639 -7.861 1.00 55.50 98 ALA A O 1
ATOM 758 N N . THR A 1 99 ? 13.844 -30.707 -6.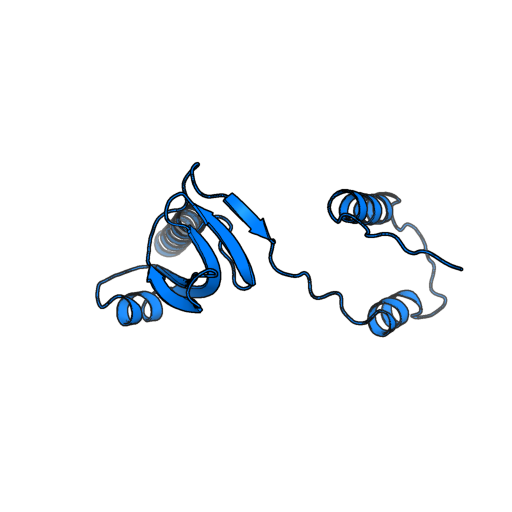810 1.00 57.66 99 THR A N 1
ATOM 759 C CA . THR A 1 99 ? 14.934 -29.940 -7.437 1.00 57.66 99 THR A CA 1
ATOM 760 C C . THR A 1 99 ? 16.315 -30.349 -6.919 1.00 57.66 99 THR A C 1
ATOM 762 O O . THR A 1 99 ? 17.264 -30.386 -7.693 1.00 57.66 99 THR A O 1
ATOM 765 N N . LEU A 1 100 ? 16.438 -30.682 -5.628 1.00 60.81 100 LEU A N 1
ATOM 766 C CA . LEU A 1 100 ? 17.706 -31.131 -5.030 1.00 60.81 100 LEU A CA 1
ATOM 767 C C . LEU A 1 100 ? 18.040 -32.600 -5.343 1.00 60.81 100 LEU A C 1
ATOM 769 O O . LEU A 1 100 ? 19.211 -32.958 -5.394 1.00 60.81 100 LEU A O 1
ATOM 773 N N . ASN A 1 101 ? 17.034 -33.449 -5.568 1.00 52.47 101 ASN A N 1
ATOM 774 C CA . ASN A 1 101 ? 17.213 -34.884 -5.832 1.00 52.47 101 ASN A CA 1
ATOM 775 C C . ASN A 1 101 ? 17.223 -35.237 -7.331 1.00 52.47 101 ASN A C 1
ATOM 777 O O . ASN A 1 101 ? 17.065 -36.405 -7.695 1.00 52.47 101 ASN A O 1
ATOM 781 N N . GLY A 1 102 ? 17.408 -34.250 -8.211 1.00 46.31 102 GLY A N 1
ATOM 782 C CA . GLY A 1 102 ? 17.568 -34.446 -9.649 1.00 46.31 102 GLY A CA 1
ATOM 783 C C . GLY A 1 102 ? 18.906 -35.094 -10.031 1.00 46.31 102 GLY A C 1
ATOM 784 O O . GLY A 1 102 ? 19.730 -34.442 -10.650 1.00 46.31 102 GLY A O 1
ATOM 785 N N . GLY A 1 103 ? 19.085 -36.382 -9.717 1.00 44.59 103 GLY A N 1
ATOM 786 C CA . GLY A 1 103 ? 20.061 -37.292 -10.339 1.00 44.59 103 GLY A CA 1
ATOM 787 C C . GLY A 1 103 ? 21.545 -37.128 -9.945 1.00 44.59 103 GLY A C 1
ATOM 788 O O . GLY A 1 103 ? 21.976 -36.054 -9.540 1.00 44.59 103 GLY A O 1
ATOM 789 N N . PRO A 1 104 ? 22.363 -38.199 -10.060 1.00 43.22 104 PRO A N 1
ATOM 790 C CA . PRO A 1 104 ? 23.787 -38.173 -9.737 1.00 43.22 104 PRO A CA 1
ATOM 791 C C . PRO A 1 104 ? 24.567 -37.498 -10.873 1.00 43.22 104 PRO A C 1
ATOM 793 O O . PRO A 1 104 ? 25.152 -38.156 -11.728 1.00 43.22 104 PRO A O 1
ATOM 796 N N . GLY A 1 105 ? 24.534 -36.173 -10.897 1.00 42.75 105 GLY A N 1
ATOM 797 C CA . GLY A 1 105 ? 25.413 -35.342 -11.706 1.00 42.75 105 GLY A CA 1
ATOM 798 C C . GLY A 1 105 ? 26.125 -34.376 -10.779 1.00 42.75 105 GLY A C 1
ATOM 799 O O . GLY A 1 105 ? 25.539 -33.377 -10.395 1.00 42.75 105 GLY A O 1
ATOM 800 N N . GLU A 1 106 ? 27.337 -34.754 -10.372 1.00 43.88 106 GLU A N 1
ATOM 801 C CA . GLU A 1 106 ? 28.416 -33.870 -9.919 1.00 43.88 106 GLU A CA 1
ATOM 802 C C . GLU A 1 106 ? 27.968 -32.604 -9.157 1.00 43.88 106 GLU A C 1
ATOM 804 O O . GLU A 1 106 ? 27.780 -31.532 -9.725 1.00 43.88 106 GLU A O 1
ATOM 809 N N . LEU A 1 107 ? 27.849 -32.715 -7.828 1.00 47.66 107 LEU A N 1
ATOM 810 C CA . LEU A 1 107 ? 27.930 -31.558 -6.928 1.00 47.66 107 LEU A CA 1
ATOM 811 C C . LEU A 1 107 ? 29.376 -31.022 -6.947 1.00 47.66 107 LEU A C 1
ATOM 813 O O . LEU A 1 107 ? 30.102 -31.154 -5.964 1.00 47.66 107 LEU A O 1
ATOM 817 N N . SER A 1 108 ? 29.822 -30.487 -8.082 1.00 48.09 108 SER A N 1
ATOM 818 C CA . SER A 1 108 ? 31.048 -29.699 -8.179 1.00 48.09 108 SER A CA 1
ATOM 819 C C . SER A 1 108 ? 30.680 -28.227 -8.016 1.00 48.09 108 SER A C 1
ATOM 821 O O . SER A 1 108 ? 29.910 -27.684 -8.808 1.00 48.09 108 SER A O 1
ATOM 823 N N . ASP A 1 109 ? 31.236 -27.610 -6.979 1.00 45.16 109 ASP A N 1
ATOM 824 C CA . ASP A 1 109 ? 31.314 -26.159 -6.792 1.00 45.16 109 ASP A CA 1
ATOM 825 C C . ASP A 1 109 ? 29.990 -25.410 -6.575 1.00 45.16 109 ASP A C 1
ATOM 827 O O . ASP A 1 109 ? 29.786 -24.304 -7.074 1.00 45.16 109 ASP A O 1
ATOM 831 N N . VAL A 1 110 ? 29.102 -25.952 -5.732 1.00 45.69 110 VAL A N 1
ATOM 832 C CA . VAL A 1 110 ? 28.175 -25.068 -5.009 1.00 45.69 110 VAL A CA 1
ATOM 833 C C . VAL A 1 110 ? 28.988 -24.331 -3.948 1.00 45.69 110 VAL A C 1
ATOM 835 O O . VAL A 1 110 ? 29.294 -24.888 -2.894 1.00 45.69 110 VAL A O 1
ATOM 838 N N . ASP A 1 111 ? 29.347 -23.087 -4.266 1.00 40.62 111 ASP A N 1
ATOM 839 C CA . ASP A 1 111 ? 29.923 -22.108 -3.347 1.00 40.62 111 ASP A CA 1
ATOM 840 C C . ASP A 1 111 ? 29.231 -22.183 -1.976 1.00 40.62 111 ASP A C 1
ATOM 842 O O . ASP A 1 111 ? 28.006 -22.048 -1.859 1.00 40.62 111 ASP A O 1
ATOM 846 N N . CYS A 1 112 ? 30.027 -22.348 -0.916 1.00 42.66 112 CYS A N 1
ATOM 847 C CA . CYS A 1 112 ? 29.575 -22.310 0.479 1.00 42.66 112 CYS A CA 1
ATOM 848 C C . CYS A 1 112 ? 28.814 -21.011 0.847 1.00 42.66 112 CYS A C 1
ATOM 850 O O . CYS A 1 112 ? 28.183 -20.938 1.905 1.00 42.66 112 CYS A O 1
ATOM 852 N N . ASP A 1 113 ? 28.799 -20.011 -0.037 1.00 44.09 113 ASP A N 1
ATOM 853 C CA . ASP A 1 113 ? 28.054 -18.759 0.097 1.00 44.09 113 ASP A CA 1
ATOM 854 C C . ASP A 1 113 ? 26.526 -18.933 -0.019 1.00 44.09 113 ASP A C 1
ATOM 856 O O . ASP A 1 113 ? 25.765 -18.166 0.581 1.00 44.09 113 ASP A O 1
ATOM 860 N N . VAL A 1 114 ? 26.026 -19.972 -0.705 1.00 45.03 114 VAL A N 1
ATOM 861 C CA . VAL A 1 114 ? 24.568 -20.205 -0.821 1.00 45.03 114 VAL A CA 1
ATOM 862 C C . VAL A 1 114 ? 23.985 -20.792 0.471 1.00 45.03 114 VAL A C 1
ATOM 864 O O . VAL A 1 114 ? 22.872 -20.438 0.867 1.00 45.03 114 VAL A O 1
ATOM 867 N N . LEU A 1 115 ? 24.743 -21.634 1.182 1.00 44.00 115 LEU A N 1
ATOM 868 C CA . LEU A 1 115 ? 24.303 -22.220 2.457 1.00 44.00 115 LEU A CA 1
ATOM 869 C C . LEU A 1 115 ? 24.349 -21.217 3.620 1.00 44.00 115 LEU A C 1
ATOM 871 O O . LEU A 1 115 ? 23.584 -21.357 4.575 1.00 44.00 115 LEU A O 1
ATOM 875 N N . THR A 1 116 ? 25.168 -20.169 3.514 1.00 46.16 116 THR A N 1
ATOM 876 C CA . THR A 1 116 ? 25.222 -19.084 4.508 1.00 46.16 116 THR A CA 1
ATOM 877 C C . THR A 1 116 ? 23.944 -18.232 4.486 1.00 46.16 116 THR A C 1
ATOM 879 O O . THR A 1 116 ? 23.423 -17.864 5.539 1.00 46.16 116 THR A O 1
ATOM 882 N N . ASN A 1 117 ? 23.340 -18.029 3.309 1.00 40.22 117 ASN A N 1
ATOM 883 C CA . ASN A 1 117 ? 22.109 -17.243 3.169 1.00 40.22 117 ASN A CA 1
ATOM 884 C C . ASN A 1 117 ? 20.859 -17.916 3.772 1.00 40.22 117 ASN A C 1
ATOM 886 O O . ASN A 1 117 ? 19.922 -17.224 4.167 1.00 40.22 117 ASN A O 1
ATOM 890 N N . LEU A 1 118 ? 20.823 -19.250 3.905 1.00 42.59 118 LEU A N 1
ATOM 891 C CA . LEU A 1 118 ? 19.692 -19.929 4.557 1.00 42.59 118 LEU A CA 1
ATOM 892 C C . LEU A 1 118 ? 19.713 -19.771 6.089 1.00 42.59 118 LEU A C 1
ATOM 894 O O . LEU A 1 118 ? 18.654 -19.731 6.719 1.00 42.59 118 LEU A O 1
ATOM 898 N N . ALA A 1 119 ? 20.901 -19.653 6.688 1.00 42.09 119 ALA A N 1
ATOM 899 C CA . ALA A 1 119 ? 21.049 -19.419 8.124 1.00 42.09 119 ALA A CA 1
ATOM 900 C C . ALA A 1 119 ? 20.656 -17.982 8.521 1.00 42.09 119 ALA A C 1
ATOM 902 O O . ALA A 1 119 ? 20.090 -17.774 9.595 1.00 42.09 119 ALA A O 1
ATOM 903 N N . GLU A 1 120 ? 20.866 -16.999 7.639 1.00 38.03 120 GLU A N 1
ATOM 904 C CA . GLU A 1 120 ? 20.478 -15.602 7.884 1.00 38.03 120 GLU A CA 1
ATOM 905 C C . GLU A 1 120 ? 18.955 -15.389 7.825 1.00 38.03 120 GLU A C 1
ATOM 907 O O . GLU A 1 120 ? 18.393 -14.624 8.613 1.00 38.03 120 GLU A O 1
ATOM 912 N N . VAL A 1 121 ? 18.250 -16.152 6.981 1.00 43.41 121 VAL A N 1
ATOM 913 C CA . VAL A 1 121 ? 16.775 -16.164 6.944 1.00 43.41 121 VAL A CA 1
ATOM 914 C C . VAL A 1 121 ? 16.184 -16.759 8.235 1.00 43.41 121 VAL A C 1
ATOM 916 O O . VAL A 1 121 ? 15.137 -16.303 8.700 1.00 43.41 121 VAL A O 1
ATOM 919 N N . ALA A 1 122 ? 16.874 -17.709 8.877 1.00 44.53 122 ALA A N 1
ATOM 920 C CA . ALA A 1 122 ? 16.466 -18.260 10.173 1.00 44.53 122 ALA A CA 1
ATOM 921 C C . ALA A 1 122 ? 16.702 -17.291 11.352 1.00 44.53 122 ALA A C 1
ATOM 923 O O . ALA A 1 122 ? 16.011 -17.385 12.364 1.00 44.53 122 ALA A O 1
ATOM 924 N N . ALA A 1 123 ? 17.625 -16.331 11.227 1.00 42.72 123 ALA A N 1
ATOM 925 C CA . ALA A 1 123 ? 17.904 -15.353 12.282 1.00 42.72 123 ALA A CA 1
ATOM 926 C C . ALA A 1 123 ? 16.830 -14.248 12.389 1.00 42.72 123 ALA A C 1
ATOM 928 O O . ALA A 1 123 ? 16.615 -13.703 13.473 1.00 42.72 123 ALA A O 1
ATOM 929 N N . TYR A 1 124 ? 16.115 -13.945 11.297 1.00 40.88 124 TYR A N 1
ATOM 930 C CA . TYR A 1 124 ? 15.043 -12.936 11.279 1.00 40.88 124 TYR A CA 1
ATOM 931 C C . TYR A 1 124 ? 13.633 -13.499 11.510 1.00 40.88 124 TYR A C 1
ATOM 933 O O . TYR A 1 124 ? 12.720 -12.752 11.870 1.00 40.88 124 TYR A O 1
ATOM 941 N N . GLY A 1 125 ? 13.438 -14.808 11.359 1.00 37.75 125 GLY A N 1
ATOM 942 C CA . GLY A 1 125 ? 12.194 -15.488 11.701 1.00 37.75 125 GLY A CA 1
ATOM 943 C C . GLY A 1 125 ? 12.314 -16.165 13.056 1.00 37.75 125 GLY A C 1
ATOM 944 O O . GLY A 1 125 ? 12.790 -17.289 13.118 1.00 37.75 125 GLY A O 1
ATOM 945 N N . LYS A 1 126 ? 11.857 -15.505 14.132 1.00 42.44 126 LYS A N 1
ATOM 946 C CA . LYS A 1 126 ? 11.655 -16.119 15.457 1.00 42.44 126 LYS A CA 1
ATOM 947 C C . LYS A 1 126 ? 11.016 -17.507 15.306 1.00 42.44 126 LYS A C 1
ATOM 949 O O . LYS A 1 126 ? 9.799 -17.616 15.151 1.00 42.44 126 LYS A O 1
ATOM 954 N N . THR A 1 127 ? 11.819 -18.562 15.389 1.00 36.41 127 THR A N 1
ATOM 955 C CA . THR A 1 127 ? 11.341 -19.938 15.462 1.00 36.41 127 THR A CA 1
ATOM 956 C C . THR A 1 127 ? 10.746 -20.124 16.847 1.00 36.41 127 THR A C 1
ATOM 958 O O . THR A 1 127 ? 11.447 -20.262 17.850 1.00 36.41 127 THR A O 1
ATOM 961 N N . GLY A 1 128 ? 9.417 -20.052 16.904 1.00 32.47 128 GLY A N 1
ATOM 962 C CA . GLY A 1 128 ? 8.650 -20.553 18.030 1.00 32.47 128 GLY A CA 1
ATOM 963 C C . GLY A 1 128 ? 9.054 -21.996 18.327 1.00 32.47 128 GLY A C 1
ATOM 964 O O . GLY A 1 128 ? 9.330 -22.782 17.422 1.00 32.47 128 GLY A O 1
ATOM 965 N N . ALA A 1 129 ? 9.131 -22.296 19.618 1.00 33.69 129 ALA A N 1
ATOM 966 C CA . ALA A 1 129 ? 9.557 -23.560 20.185 1.00 33.69 129 ALA A CA 1
ATOM 967 C C . ALA A 1 129 ? 8.936 -24.783 19.489 1.00 33.69 129 ALA A C 1
ATOM 969 O O . ALA A 1 129 ? 7.717 -24.949 19.469 1.00 33.69 129 ALA A O 1
ATOM 970 N N . VAL A 1 130 ? 9.788 -25.690 19.013 1.00 35.81 130 VAL A N 1
ATOM 971 C CA . VAL A 1 130 ? 9.410 -27.090 18.814 1.00 35.81 130 VAL A CA 1
ATOM 972 C C . VAL A 1 130 ? 9.718 -27.810 20.122 1.00 35.81 130 VAL A C 1
ATOM 974 O O . VAL A 1 130 ? 10.855 -28.182 20.398 1.00 35.81 130 VAL A O 1
ATOM 977 N N . THR A 1 131 ? 8.700 -27.952 20.969 1.00 33.59 131 THR A N 1
ATOM 978 C CA . THR A 1 131 ? 8.732 -28.876 22.104 1.00 33.59 131 THR A CA 1
ATOM 979 C C . THR A 1 131 ? 8.445 -30.279 21.581 1.00 33.59 131 THR A C 1
ATOM 981 O O . THR A 1 131 ? 7.309 -30.595 21.237 1.00 33.59 131 THR A O 1
ATOM 984 N N . THR A 1 132 ? 9.464 -31.130 21.542 1.00 38.69 132 THR A N 1
ATOM 985 C CA . THR A 1 132 ? 9.284 -32.586 21.510 1.00 38.69 132 THR A CA 1
ATOM 986 C C . THR A 1 132 ? 9.144 -33.094 22.939 1.00 38.69 132 THR A C 1
ATOM 988 O O . THR A 1 132 ? 9.982 -32.798 23.792 1.00 38.69 132 THR A O 1
ATOM 991 N N . ARG A 1 133 ? 8.043 -33.803 23.185 1.00 33.50 133 ARG A N 1
ATOM 992 C CA . ARG A 1 133 ? 7.768 -34.553 24.410 1.00 33.50 133 ARG A CA 1
ATOM 993 C C . ARG A 1 133 ? 8.348 -35.956 24.299 1.00 33.50 133 ARG A C 1
ATOM 995 O O . ARG A 1 133 ? 8.367 -36.466 23.156 1.00 33.50 133 ARG A O 1
#

Organism: Streptomyces muensis (NCBI:txid1077944)

Secondary structure (DSSP, 8-state):
---HHHHHHHHHHHHHHHHHTT--TT-EEEETTEEEEEEEEEETHHHHHHHTS--SEEEEEEETTT--EEEE-PPP-TT-EEEE--------HHHHHHHHTS-S-------THHHHHHHHHHHHS--------